Protein AF-A0AAD5H2F8-F1 (afdb_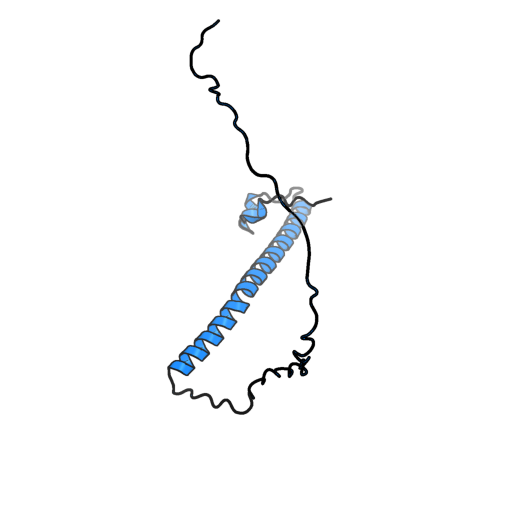monomer)

Sequence (140 aa):
MASAAACSTVAQQRLCASRQQQRGSRPAVAAPRRQQQQQARRGPAAPQAMEIVQLAALDIDWSDPDTQIGALGAVLGLGLGIGVPAFYASRDDRDEERLEELRALNRATKEETGEYMSPEEIAAIRPPRWTDRREFVDDD

Radius of gyration: 39.87 Å; Cα contacts (8 Å, |Δi|>4): 24; chains: 1; bounding box: 54×82×88 Å

Mean predicted aligned error: 20.13 Å

Foldseek 3Di:
DDDDDDDDDDDDDDDDDDDDDDDDDDDDDDDDDDDPDPDPPPDPPPPPPPPPPPPPDPPQDPVDPVSVVVVVCVCVCVCCVPVVVVVVVVVVVVVVVLVVVLVVVQVVCCVVVVDGDDPVRSCVSPPDDPVNPDDPPDPD

pLDDT: mean 70.85, std 19.6, range [34.69, 97.5]

Structure (mmCIF, N/CA/C/O backbone):
data_AF-A0AAD5H2F8-F1
#
_entry.id   AF-A0AAD5H2F8-F1
#
loop_
_atom_site.group_PDB
_atom_site.id
_atom_site.type_symbol
_atom_site.label_atom_id
_atom_site.label_alt_id
_atom_site.label_comp_id
_atom_site.label_asym_id
_atom_site.label_entity_id
_atom_site.label_seq_id
_atom_site.pdbx_PDB_ins_code
_atom_site.Cartn_x
_atom_site.Cartn_y
_atom_site.Cartn_z
_atom_site.occupancy
_atom_site.B_iso_or_equiv
_atom_site.auth_seq_id
_atom_site.auth_comp_id
_atom_site.auth_asym_id
_atom_site.auth_atom_id
_atom_site.pdbx_PDB_model_num
ATOM 1 N N . MET A 1 1 ? -13.488 57.146 29.868 1.00 36.62 1 MET A N 1
ATOM 2 C CA . MET A 1 1 ? -13.367 58.546 29.415 1.00 36.62 1 MET A CA 1
ATOM 3 C C . MET A 1 1 ? -12.039 58.700 28.688 1.00 36.62 1 MET A C 1
ATOM 5 O O . MET A 1 1 ? -11.031 58.325 29.258 1.00 36.62 1 MET A O 1
ATOM 9 N N . ALA A 1 2 ? -12.132 59.162 27.437 1.00 36.12 2 ALA A N 1
ATOM 10 C CA . ALA A 1 2 ? -11.185 59.864 26.559 1.00 36.12 2 ALA A CA 1
ATOM 11 C C . ALA A 1 2 ? -9.663 59.572 26.496 1.00 36.12 2 ALA A C 1
ATOM 13 O O . ALA A 1 2 ? -8.958 59.558 27.498 1.00 36.12 2 ALA A O 1
ATOM 14 N N . SER A 1 3 ? -9.216 59.649 25.229 1.00 38.19 3 SER A N 1
ATOM 15 C CA . SER A 1 3 ? -7.968 60.222 24.674 1.00 38.19 3 SER A CA 1
ATOM 16 C C . SER A 1 3 ? -6.845 59.223 24.347 1.00 38.19 3 SER A C 1
ATOM 18 O O . SER A 1 3 ? -6.338 58.597 25.264 1.00 38.19 3 SER A O 1
ATOM 20 N N . ALA A 1 4 ? -6.417 58.923 23.107 1.00 41.16 4 ALA A N 1
ATOM 21 C CA . ALA A 1 4 ? -6.319 59.566 21.772 1.00 41.16 4 ALA A CA 1
ATOM 22 C C . ALA A 1 4 ? -4.862 59.905 21.379 1.00 41.16 4 ALA A C 1
ATOM 24 O O . ALA A 1 4 ? -4.063 60.272 22.234 1.00 41.16 4 ALA A O 1
ATOM 25 N N . ALA A 1 5 ? -4.620 59.861 20.054 1.00 41.59 5 ALA A N 1
ATOM 26 C CA . ALA A 1 5 ? -3.428 60.232 19.263 1.00 41.59 5 ALA A CA 1
ATOM 27 C C . ALA A 1 5 ? -2.488 59.045 18.904 1.00 41.59 5 ALA A C 1
ATOM 29 O O . ALA A 1 5 ? -2.136 58.264 19.774 1.00 41.59 5 ALA A O 1
ATOM 30 N N . ALA A 1 6 ? -2.038 58.825 17.656 1.00 42.53 6 ALA A N 1
ATOM 31 C CA . ALA A 1 6 ? -1.985 59.703 16.481 1.00 42.53 6 ALA A CA 1
ATOM 32 C C . ALA A 1 6 ? -1.723 58.949 15.142 1.00 42.53 6 ALA A C 1
ATOM 34 O O . ALA A 1 6 ? -1.242 57.820 15.160 1.00 42.53 6 ALA A O 1
ATOM 35 N N . CYS A 1 7 ? -1.914 59.692 14.030 1.00 34.69 7 CYS A N 1
ATOM 36 C CA . CYS A 1 7 ? -1.243 59.619 12.706 1.00 34.69 7 CYS A CA 1
ATOM 37 C C . CYS A 1 7 ? -1.653 58.507 11.703 1.00 34.69 7 CYS A C 1
ATOM 39 O O . CYS A 1 7 ? -1.687 57.342 12.058 1.00 34.69 7 CYS A O 1
ATOM 41 N N . SER A 1 8 ? -1.921 58.738 10.405 1.00 45.22 8 SER A N 1
ATOM 42 C CA . SER A 1 8 ? -1.843 59.941 9.554 1.00 45.22 8 SER A CA 1
ATOM 43 C C . SER A 1 8 ? -2.725 59.829 8.291 1.00 45.22 8 SER A C 1
ATOM 45 O O . SER A 1 8 ? -2.875 58.769 7.692 1.00 45.22 8 SER A O 1
ATOM 47 N N . THR A 1 9 ? -3.256 60.986 7.898 1.00 45.72 9 THR A N 1
ATOM 48 C CA . THR A 1 9 ? -4.033 61.405 6.712 1.00 45.72 9 THR A CA 1
ATOM 49 C C . THR A 1 9 ? -3.203 61.474 5.413 1.00 45.72 9 THR A C 1
ATOM 51 O O . THR A 1 9 ? -2.044 61.865 5.456 1.00 45.72 9 THR A O 1
ATOM 54 N N . VAL A 1 10 ? -3.704 60.991 4.266 1.00 46.62 10 VAL A N 1
ATOM 55 C CA . VAL A 1 10 ? -4.368 61.720 3.146 1.00 46.62 10 VAL A CA 1
ATOM 56 C C . VAL A 1 10 ? -3.540 62.811 2.418 1.00 46.62 10 VAL A C 1
ATOM 58 O O . VAL A 1 10 ? -3.235 63.852 2.984 1.00 46.62 10 VAL A O 1
ATOM 61 N N . ALA A 1 11 ? -3.386 62.588 1.099 1.00 41.94 11 ALA A N 1
ATOM 62 C CA . ALA A 1 11 ? -3.298 63.530 -0.039 1.00 41.94 11 ALA A CA 1
ATOM 63 C C . ALA A 1 11 ? -2.040 64.383 -0.316 1.00 41.94 11 ALA A C 1
ATOM 65 O O . ALA A 1 11 ? -1.630 65.203 0.493 1.00 41.94 11 ALA A O 1
ATOM 66 N N . GLN A 1 12 ? -1.584 64.317 -1.579 1.00 45.50 12 GLN A N 1
ATOM 67 C CA . GLN A 1 12 ? -1.094 65.423 -2.437 1.00 45.50 12 GLN A CA 1
ATOM 68 C C . GLN A 1 12 ? -0.875 64.834 -3.859 1.00 45.50 12 GLN A C 1
ATOM 70 O O . GLN A 1 12 ? -0.121 63.881 -3.978 1.00 45.50 12 GLN A O 1
ATOM 75 N N . GLN A 1 13 ? -1.591 65.117 -4.960 1.00 46.81 13 GLN A N 1
ATOM 76 C CA . GLN A 1 13 ? -2.154 66.318 -5.607 1.00 46.81 13 GLN A CA 1
ATOM 77 C C . GLN A 1 13 ? -1.169 66.997 -6.599 1.00 46.81 13 GLN A C 1
ATOM 79 O O . GLN A 1 13 ? -0.059 67.340 -6.208 1.00 46.81 13 GLN A O 1
ATOM 84 N N . ARG A 1 14 ? -1.685 67.320 -7.812 1.00 42.34 14 ARG A N 1
ATOM 85 C CA . ARG A 1 14 ? -1.183 68.271 -8.854 1.00 42.34 14 ARG A CA 1
ATOM 86 C C . ARG A 1 14 ? -0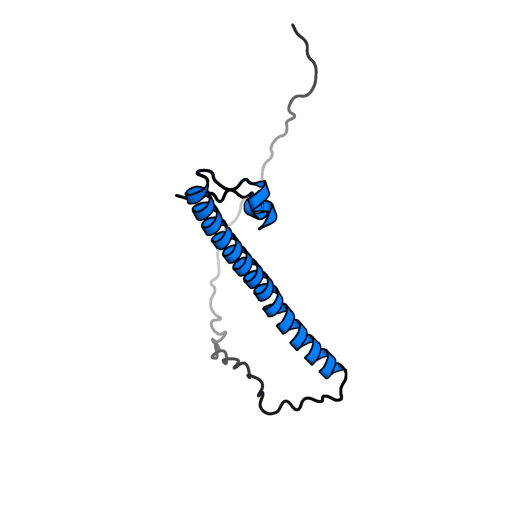.205 67.665 -9.901 1.00 42.34 14 ARG A C 1
ATOM 88 O O . ARG A 1 14 ? 0.575 66.806 -9.546 1.00 42.34 14 ARG A O 1
ATOM 95 N N . LEU A 1 15 ? -0.170 67.984 -11.207 1.00 48.16 15 LEU A N 1
ATOM 96 C CA . LEU A 1 15 ? -0.512 69.175 -12.002 1.00 48.16 15 LEU A CA 1
ATOM 97 C C . LEU A 1 15 ? -0.836 68.825 -13.486 1.00 48.16 15 LEU A C 1
ATOM 99 O O . LEU A 1 15 ? -0.167 68.007 -14.101 1.00 48.16 15 LEU A O 1
ATOM 103 N N . CYS A 1 16 ? -1.817 69.542 -14.045 1.00 39.44 16 CYS A N 1
ATOM 104 C CA . CYS A 1 16 ? -1.816 70.288 -15.320 1.00 39.44 16 CYS A CA 1
ATOM 105 C C . CYS A 1 16 ? -1.204 69.716 -16.629 1.00 39.44 16 CYS A C 1
ATOM 107 O O . CYS A 1 16 ? -0.000 69.727 -16.836 1.00 39.44 16 CYS A O 1
ATOM 109 N N . ALA A 1 17 ? -2.100 69.433 -17.586 1.00 40.59 17 ALA A N 1
ATOM 110 C CA . ALA A 1 17 ? -2.228 70.072 -18.910 1.00 40.59 17 ALA A CA 1
ATOM 111 C C . ALA A 1 17 ? -0.977 70.466 -19.735 1.00 40.59 17 ALA A C 1
ATOM 113 O O . ALA A 1 17 ? -0.277 71.415 -19.401 1.00 40.59 17 ALA A O 1
ATOM 114 N N . SER A 1 18 ? -0.854 69.904 -20.947 1.00 47.56 18 SER A N 1
ATOM 115 C CA . SER A 1 18 ? -0.789 70.630 -22.245 1.00 47.56 18 SER A CA 1
ATOM 116 C C . SER A 1 18 ? -0.459 69.642 -23.388 1.00 47.56 18 SER A C 1
ATOM 118 O O . SER A 1 18 ? 0.444 68.834 -23.259 1.00 47.56 18 SER A O 1
ATOM 120 N N . ARG A 1 19 ? -1.316 69.429 -24.398 1.00 46.50 19 ARG A N 1
ATOM 121 C CA . ARG A 1 19 ? -1.682 70.252 -25.576 1.00 46.50 19 ARG A CA 1
ATOM 122 C C . ARG A 1 19 ? -0.743 70.046 -26.780 1.00 46.50 19 ARG A C 1
ATOM 124 O O . ARG A 1 19 ? 0.406 70.443 -26.716 1.00 46.50 19 ARG A O 1
ATOM 131 N N . GLN A 1 20 ? -1.358 69.599 -27.889 1.00 46.53 20 GLN A N 1
ATOM 132 C CA . GLN A 1 20 ? -1.036 69.909 -29.301 1.00 46.53 20 GLN A CA 1
ATOM 133 C C . GLN A 1 20 ? 0.298 69.359 -29.837 1.00 46.53 20 GLN A C 1
ATOM 135 O O . GLN A 1 20 ? 1.349 69.620 -29.290 1.00 46.53 20 GLN A O 1
ATOM 140 N N . GLN A 1 21 ? 0.344 68.555 -30.904 1.00 47.16 21 GLN A N 1
ATOM 141 C CA . GLN A 1 21 ? 0.189 68.895 -32.337 1.00 47.16 21 GLN A CA 1
ATOM 142 C C . GLN A 1 21 ? 0.663 67.603 -33.069 1.00 47.16 21 GLN A C 1
ATOM 144 O O . GLN A 1 21 ? 1.621 67.004 -32.605 1.00 47.16 21 GLN A O 1
ATOM 149 N N . GLN A 1 22 ? 0.107 67.029 -34.142 1.00 48.69 22 GLN A N 1
ATOM 150 C CA . GLN A 1 22 ? -0.353 67.540 -35.440 1.00 48.69 22 GLN A CA 1
ATOM 151 C C . GLN A 1 22 ? -1.281 66.453 -36.048 1.00 48.69 22 GLN A C 1
ATOM 153 O O . GLN A 1 22 ? -0.957 65.272 -36.015 1.00 48.69 22 GLN A O 1
ATOM 158 N N . ARG A 1 23 ? -2.548 66.741 -36.373 1.00 40.41 23 ARG A N 1
ATOM 159 C CA . ARG A 1 23 ? -3.061 67.091 -37.719 1.00 40.41 23 ARG A CA 1
ATOM 160 C C . ARG A 1 23 ? -2.477 66.260 -38.871 1.00 40.41 23 ARG A C 1
ATOM 162 O O . ARG A 1 23 ? -1.307 66.384 -39.198 1.00 40.41 23 ARG A O 1
ATOM 169 N N . GLY A 1 24 ? -3.347 65.464 -39.493 1.00 47.88 24 GLY A N 1
ATOM 170 C CA . GLY A 1 24 ? -3.026 64.615 -40.634 1.00 47.88 24 GLY A CA 1
ATOM 171 C C . GLY A 1 24 ? -3.182 65.268 -42.006 1.00 47.88 24 GLY A C 1
ATOM 172 O O . GLY A 1 24 ? -3.623 66.409 -42.123 1.00 47.88 24 GLY A O 1
ATOM 173 N N . SER A 1 25 ? -2.887 64.451 -43.021 1.00 44.84 25 SER A N 1
ATOM 174 C CA . SER A 1 25 ? -3.136 64.683 -44.447 1.00 44.84 25 SER A CA 1
ATOM 175 C C . SER A 1 25 ? -3.388 63.324 -45.131 1.00 44.84 25 SER A C 1
ATOM 177 O O . SER A 1 25 ? -2.533 62.446 -45.096 1.00 44.84 25 SER A O 1
ATOM 179 N N . ARG A 1 26 ? -4.577 63.128 -45.718 1.00 47.38 26 ARG A N 1
ATOM 180 C CA . ARG A 1 26 ? -4.904 62.091 -46.740 1.00 47.38 26 ARG A CA 1
ATOM 181 C C . ARG A 1 26 ? -4.396 62.581 -48.131 1.00 47.38 26 ARG A C 1
ATOM 183 O O . ARG A 1 26 ? -4.088 63.772 -48.175 1.00 47.38 26 ARG A O 1
ATOM 190 N N . PRO A 1 27 ? -4.357 61.818 -49.265 1.00 52.94 27 PRO A N 1
ATOM 191 C CA . PRO A 1 27 ? -5.140 60.621 -49.634 1.00 52.94 27 PRO A CA 1
ATOM 192 C C . PRO A 1 27 ? -4.394 59.509 -50.446 1.00 52.94 27 PRO A C 1
ATOM 194 O O . PRO A 1 27 ? -3.180 59.509 -50.594 1.00 52.94 27 PRO A O 1
ATOM 197 N N . ALA A 1 28 ? -5.185 58.533 -50.914 1.00 53.44 28 ALA A N 1
ATOM 198 C CA . ALA A 1 28 ? -4.890 57.243 -51.555 1.00 53.44 28 ALA A CA 1
ATOM 199 C C . ALA A 1 28 ? -4.192 57.261 -52.931 1.00 53.44 28 ALA A C 1
ATOM 201 O O . ALA A 1 28 ? -4.486 58.166 -53.693 1.00 53.44 28 ALA A O 1
ATOM 202 N N . VAL A 1 29 ? -3.418 56.198 -53.248 1.00 51.16 29 VAL A N 1
ATOM 203 C CA . VAL A 1 29 ? -3.267 55.416 -54.521 1.00 51.16 29 VAL A CA 1
ATOM 204 C C . VAL A 1 29 ? -2.285 54.258 -54.177 1.00 51.16 29 VAL A C 1
ATOM 206 O O . VAL A 1 29 ? -1.200 54.535 -53.692 1.00 51.16 29 VAL A O 1
ATOM 209 N N . ALA A 1 30 ? -2.603 52.958 -54.192 1.00 51.72 30 ALA A N 1
ATOM 210 C CA . ALA A 1 30 ? -2.596 52.046 -55.342 1.00 51.72 30 ALA A CA 1
ATOM 211 C C . ALA A 1 30 ? -2.990 50.621 -54.872 1.00 51.72 30 ALA A C 1
ATOM 213 O O . ALA A 1 30 ? -2.712 50.227 -53.742 1.00 51.72 30 ALA A O 1
ATOM 214 N N . ALA A 1 31 ? -3.624 49.850 -55.752 1.00 57.34 31 ALA A N 1
ATOM 215 C CA . ALA A 1 31 ? -4.198 48.522 -55.521 1.00 57.34 31 ALA A CA 1
ATOM 216 C C . ALA A 1 31 ? -3.197 47.396 -55.155 1.00 57.34 31 ALA A C 1
ATOM 218 O O . ALA A 1 31 ? -2.074 47.401 -55.659 1.00 57.34 31 ALA A O 1
ATOM 219 N N . PRO A 1 32 ? -3.621 46.334 -54.433 1.00 50.59 32 PRO A N 1
ATOM 220 C CA . PRO A 1 32 ? -2.905 45.065 -54.419 1.00 50.59 32 PRO A CA 1
ATOM 221 C C . PRO A 1 32 ? -3.380 44.198 -55.595 1.00 50.59 32 PRO A C 1
ATOM 223 O O . PRO A 1 32 ? -4.511 43.709 -55.615 1.00 50.59 32 PRO A O 1
ATOM 226 N N . ARG A 1 33 ? -2.521 43.973 -56.595 1.00 52.19 33 ARG A N 1
ATOM 227 C CA . ARG A 1 33 ? -2.771 42.957 -57.627 1.00 52.19 33 ARG A CA 1
ATOM 228 C C . ARG A 1 33 ? -1.520 42.117 -57.863 1.00 52.19 33 ARG A C 1
ATOM 230 O O . ARG A 1 33 ? -0.493 42.640 -58.270 1.00 52.19 33 ARG A O 1
ATOM 237 N N . ARG A 1 34 ? -1.717 40.802 -57.707 1.00 51.25 34 ARG A N 1
ATOM 238 C CA . ARG A 1 34 ? -0.853 39.665 -58.078 1.00 51.25 34 ARG A CA 1
ATOM 239 C C . ARG A 1 34 ? 0.346 39.386 -57.169 1.00 51.25 34 ARG A C 1
ATOM 241 O O . ARG A 1 34 ? 1.432 39.891 -57.392 1.00 51.25 34 ARG A O 1
ATOM 248 N N . GLN A 1 35 ? 0.160 38.399 -56.294 1.00 52.47 35 GLN A N 1
ATOM 249 C CA . GLN A 1 35 ? 0.786 37.082 -56.481 1.00 52.47 35 GLN A CA 1
ATOM 250 C C . GLN A 1 35 ? -0.023 36.006 -55.730 1.00 52.47 35 GLN A C 1
ATOM 252 O O . GLN A 1 35 ? 0.360 35.473 -54.697 1.00 52.47 35 GLN A O 1
ATOM 257 N N . GLN A 1 36 ? -1.185 35.666 -56.299 1.00 56.59 36 GLN A N 1
ATOM 258 C CA . GLN A 1 36 ? -1.662 34.284 -56.269 1.00 56.59 36 GLN A CA 1
ATOM 259 C C . GLN A 1 36 ? -0.630 33.456 -57.039 1.00 56.59 36 GLN A C 1
ATOM 261 O O . GLN A 1 36 ? -0.611 33.541 -58.262 1.00 56.59 36 GLN A O 1
ATOM 266 N N . GLN A 1 37 ? 0.250 32.746 -56.330 1.00 59.62 37 GLN A N 1
ATOM 267 C CA . GLN A 1 37 ? 0.884 31.478 -56.734 1.00 59.62 37 GLN A CA 1
ATOM 268 C C . GLN A 1 37 ? 1.971 31.081 -55.715 1.00 59.62 37 GLN A C 1
ATOM 270 O O . GLN A 1 37 ? 3.132 30.893 -56.050 1.00 59.62 37 GLN A O 1
ATOM 275 N N . GLN A 1 38 ? 1.595 30.893 -54.450 1.00 56.06 38 GLN A N 1
ATOM 276 C CA . GLN A 1 38 ? 2.296 29.916 -53.613 1.00 56.06 38 GLN A CA 1
ATOM 277 C C . GLN A 1 38 ? 1.326 28.786 -53.329 1.00 56.06 38 GLN A C 1
ATOM 279 O O . GLN A 1 38 ? 0.568 28.746 -52.369 1.00 56.06 38 GLN A O 1
ATOM 284 N N . GLN A 1 39 ? 1.292 27.967 -54.373 1.00 56.06 39 GLN A N 1
ATOM 285 C CA . GLN A 1 39 ? 0.871 26.589 -54.457 1.00 56.06 39 GLN A CA 1
ATOM 286 C C . GLN A 1 39 ? 0.522 25.962 -53.110 1.00 56.06 39 GLN A C 1
ATOM 288 O O . GLN A 1 39 ? 1.374 25.641 -52.284 1.00 56.06 39 GLN A O 1
ATOM 293 N N . ALA A 1 40 ? -0.768 25.675 -52.989 1.00 51.91 40 ALA A N 1
ATOM 294 C CA . ALA A 1 40 ? -1.252 24.508 -52.292 1.00 51.91 40 ALA A CA 1
ATOM 295 C C . ALA A 1 40 ? -0.463 23.264 -52.752 1.00 51.91 40 ALA A C 1
ATOM 297 O O . ALA A 1 40 ? -0.797 22.617 -53.738 1.00 51.91 40 ALA A O 1
ATOM 298 N N . ARG A 1 41 ? 0.595 22.925 -52.017 1.00 54.75 41 ARG A N 1
ATOM 299 C CA . ARG A 1 41 ? 1.076 21.552 -51.859 1.00 54.75 41 ARG A CA 1
ATOM 300 C C . ARG A 1 41 ? 0.845 21.145 -50.408 1.00 54.75 41 ARG A C 1
ATOM 302 O O . ARG A 1 41 ? 1.769 20.826 -49.672 1.00 54.75 41 ARG A O 1
ATOM 309 N N . ARG A 1 42 ? -0.430 21.136 -50.001 1.00 51.56 42 ARG A N 1
ATOM 310 C CA . ARG A 1 42 ? -0.890 20.167 -49.001 1.00 51.56 42 ARG A CA 1
ATOM 311 C C . ARG A 1 42 ? -0.852 18.809 -49.698 1.00 51.56 42 ARG A C 1
ATOM 313 O O . ARG A 1 42 ? -1.840 18.373 -50.276 1.00 51.56 42 ARG A O 1
ATOM 320 N N . GLY A 1 43 ? 0.329 18.197 -49.722 1.00 53.72 43 GLY A N 1
ATOM 321 C CA . GLY A 1 43 ? 0.387 16.745 -49.813 1.00 53.72 43 GLY A CA 1
ATOM 322 C C . GLY A 1 43 ? -0.314 16.173 -48.577 1.00 53.72 43 GLY A C 1
ATOM 323 O O . GLY A 1 43 ? -0.322 16.843 -47.537 1.00 53.72 43 GLY A O 1
ATOM 324 N N . PRO A 1 44 ? -0.944 14.992 -48.662 1.00 54.09 44 PRO A N 1
ATOM 325 C CA . PRO A 1 44 ? -1.396 14.319 -47.457 1.00 54.09 44 PRO A CA 1
ATOM 326 C C . PRO A 1 44 ? -0.178 14.172 -46.544 1.00 54.09 44 PRO A C 1
ATOM 328 O O . PRO A 1 44 ? 0.861 13.670 -46.974 1.00 54.09 44 PRO A O 1
ATOM 331 N N . ALA A 1 45 ? -0.282 14.682 -45.314 1.00 60.91 45 ALA A N 1
ATOM 332 C CA . ALA A 1 45 ? 0.661 14.328 -44.270 1.00 60.91 45 ALA A CA 1
ATOM 333 C C . ALA A 1 45 ? 0.679 12.801 -44.240 1.00 60.91 45 ALA A C 1
ATOM 335 O O . ALA A 1 45 ? -0.360 12.182 -43.997 1.00 60.91 45 ALA A O 1
ATOM 336 N N . ALA A 1 46 ? 1.816 12.209 -44.608 1.00 59.88 46 ALA A N 1
ATOM 337 C CA . ALA A 1 46 ? 1.997 10.779 -44.486 1.00 59.88 46 ALA A CA 1
ATOM 338 C C . ALA A 1 46 ? 1.610 10.417 -43.047 1.00 59.88 46 ALA A C 1
ATOM 340 O O . ALA A 1 46 ? 2.080 11.100 -42.127 1.00 59.88 46 ALA A O 1
ATOM 341 N N . PRO A 1 47 ? 0.741 9.417 -42.821 1.00 58.09 47 PRO A N 1
ATOM 342 C CA . PRO A 1 47 ? 0.626 8.874 -41.487 1.00 58.09 47 PRO A CA 1
ATOM 343 C C . PRO A 1 47 ? 2.038 8.410 -41.145 1.00 58.09 47 PRO A C 1
ATOM 345 O O . PRO A 1 47 ? 2.573 7.517 -41.802 1.00 58.09 47 PRO A O 1
ATOM 348 N N . GLN A 1 48 ? 2.682 9.074 -40.184 1.00 59.69 48 GLN A N 1
ATOM 349 C CA . GLN A 1 48 ? 3.817 8.473 -39.512 1.00 59.69 48 GLN A CA 1
ATOM 350 C C . GLN A 1 48 ? 3.220 7.269 -38.799 1.00 59.69 48 GLN A C 1
ATOM 352 O O . GLN A 1 48 ? 2.687 7.374 -37.697 1.00 59.69 48 GLN A O 1
ATOM 357 N N . ALA A 1 49 ? 3.183 6.148 -39.516 1.00 54.66 49 ALA A N 1
ATOM 358 C CA . ALA A 1 49 ? 3.053 4.850 -38.916 1.00 54.66 49 ALA A CA 1
ATOM 359 C C . ALA A 1 49 ? 4.184 4.816 -37.898 1.00 54.66 49 ALA A C 1
ATOM 361 O O . ALA A 1 49 ? 5.355 4.803 -38.274 1.00 54.66 49 ALA A O 1
ATOM 362 N N . MET A 1 50 ? 3.832 4.935 -36.618 1.00 55.56 50 MET A N 1
ATOM 363 C CA . MET A 1 50 ? 4.743 4.533 -35.569 1.00 55.56 50 MET A CA 1
ATOM 364 C C . MET A 1 50 ? 5.089 3.092 -35.910 1.00 55.56 50 MET A C 1
ATOM 366 O O . MET A 1 50 ? 4.224 2.218 -35.832 1.00 55.56 50 MET A O 1
ATOM 370 N N . GLU A 1 51 ? 6.308 2.872 -36.396 1.00 53.69 51 GLU A N 1
ATOM 371 C CA . GLU A 1 51 ? 6.873 1.540 -36.454 1.00 53.69 51 GLU A CA 1
ATOM 372 C C . GLU A 1 51 ? 6.827 1.033 -35.022 1.00 53.69 51 GLU A C 1
ATOM 374 O O . GLU A 1 51 ? 7.596 1.451 -34.157 1.00 53.69 51 GLU A O 1
ATOM 379 N N . ILE A 1 52 ? 5.851 0.171 -34.756 1.00 59.91 52 ILE A N 1
ATOM 380 C CA . ILE A 1 52 ? 5.892 -0.716 -33.613 1.00 59.91 52 ILE A CA 1
ATOM 381 C C . ILE A 1 52 ? 7.099 -1.596 -33.911 1.00 59.91 52 ILE A C 1
ATOM 383 O O . ILE A 1 52 ? 7.010 -2.538 -34.700 1.00 59.91 52 ILE A O 1
ATOM 387 N N . VAL A 1 53 ? 8.251 -1.171 -33.385 1.00 59.59 53 VAL A N 1
ATOM 388 C CA . VAL A 1 53 ? 9.538 -1.847 -33.506 1.00 59.59 53 VAL A CA 1
ATOM 389 C C . VAL A 1 53 ? 9.283 -3.322 -33.255 1.00 59.59 53 VAL A C 1
ATOM 391 O O . VAL A 1 53 ? 8.733 -3.703 -32.2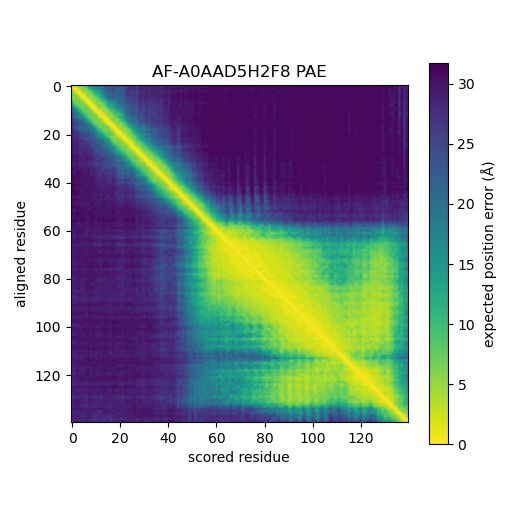24 1.00 59.59 53 VAL A O 1
ATOM 394 N N . GLN A 1 54 ? 9.588 -4.128 -34.265 1.00 55.50 54 GLN A N 1
ATOM 395 C CA . GLN A 1 54 ? 9.316 -5.553 -34.293 1.00 55.50 54 GLN A CA 1
ATOM 396 C C . GLN A 1 54 ? 9.934 -6.211 -33.050 1.00 55.50 54 GLN A C 1
ATOM 398 O O . GLN A 1 54 ? 11.142 -6.413 -32.985 1.00 55.50 54 GLN A O 1
ATOM 403 N N . LEU A 1 55 ? 9.098 -6.593 -32.077 1.00 56.72 55 LEU A N 1
ATOM 404 C CA . LEU A 1 55 ? 9.504 -7.368 -30.894 1.00 56.72 55 LEU A CA 1
ATOM 405 C C . LEU A 1 55 ? 10.033 -8.776 -31.250 1.00 56.72 55 LEU A C 1
ATOM 407 O O . LEU A 1 55 ? 10.450 -9.521 -30.371 1.00 56.72 55 LEU A O 1
ATOM 411 N N . ALA A 1 56 ? 9.995 -9.164 -32.527 1.00 57.00 56 ALA A N 1
ATOM 412 C CA . ALA A 1 56 ? 10.269 -10.520 -32.987 1.00 57.00 56 ALA A CA 1
ATOM 413 C C . ALA A 1 56 ? 11.764 -10.896 -33.030 1.00 57.00 56 ALA A C 1
ATOM 415 O O . ALA A 1 56 ? 12.070 -12.060 -33.268 1.00 57.00 56 ALA A O 1
ATOM 416 N N . ALA A 1 57 ? 12.688 -9.955 -32.805 1.00 58.94 57 ALA A N 1
ATOM 417 C CA . ALA A 1 57 ? 14.129 -10.225 -32.859 1.00 58.94 57 ALA A CA 1
ATOM 418 C C . ALA A 1 57 ? 14.943 -9.451 -31.805 1.00 58.94 57 ALA A C 1
ATOM 420 O O . ALA A 1 57 ? 16.075 -9.050 -32.071 1.00 58.94 57 ALA A O 1
ATOM 421 N N . LEU A 1 58 ? 14.376 -9.209 -30.617 1.00 66.69 58 LEU A N 1
ATOM 422 C CA . LEU A 1 58 ? 15.155 -8.668 -29.501 1.00 66.69 58 LEU A CA 1
ATOM 423 C C . LEU A 1 58 ? 15.996 -9.803 -28.891 1.00 66.69 58 LEU A C 1
ATOM 425 O O . LEU A 1 58 ? 15.527 -10.532 -28.019 1.00 66.69 58 LEU A O 1
ATOM 429 N N . ASP A 1 59 ? 17.214 -9.988 -29.395 1.00 79.38 59 ASP A N 1
ATOM 430 C CA . ASP A 1 59 ? 18.207 -10.846 -28.748 1.00 79.38 59 ASP A CA 1
ATOM 431 C C . ASP A 1 59 ? 18.802 -10.064 -27.569 1.00 79.38 59 ASP A C 1
ATOM 433 O O . ASP A 1 59 ? 19.503 -9.068 -27.759 1.00 79.38 59 ASP A O 1
ATOM 437 N N . ILE A 1 60 ? 18.405 -10.428 -26.348 1.00 80.38 60 ILE A N 1
ATOM 438 C CA . ILE A 1 60 ? 18.818 -9.729 -25.127 1.00 80.38 60 ILE A CA 1
ATOM 439 C C . ILE A 1 60 ? 20.117 -10.361 -24.635 1.00 80.38 60 ILE A C 1
ATOM 441 O O . ILE A 1 60 ? 20.125 -11.513 -24.197 1.00 80.38 60 ILE A O 1
ATOM 445 N N . ASP A 1 61 ? 21.201 -9.588 -24.662 1.00 85.56 61 ASP A N 1
ATOM 446 C CA . ASP A 1 61 ? 22.479 -10.005 -24.094 1.00 85.56 61 ASP A CA 1
ATOM 447 C C . ASP A 1 61 ? 22.446 -9.910 -22.563 1.00 85.56 61 ASP A C 1
ATOM 449 O O . ASP A 1 61 ? 22.638 -8.854 -21.965 1.00 85.56 61 ASP A O 1
ATOM 453 N N . TRP A 1 62 ? 22.213 -11.045 -21.908 1.00 89.56 62 TRP A N 1
ATOM 454 C CA . TRP A 1 62 ? 22.203 -11.137 -20.448 1.00 89.56 62 TRP A CA 1
ATOM 455 C C . TRP A 1 62 ? 23.597 -11.136 -19.819 1.00 89.56 62 TRP A C 1
ATOM 457 O O . TRP A 1 62 ? 23.690 -11.164 -18.594 1.00 89.56 62 TRP A O 1
ATOM 467 N N . SER A 1 63 ? 24.678 -11.136 -20.601 1.00 88.75 63 SER A N 1
ATOM 468 C CA . SER A 1 63 ? 26.042 -11.025 -20.071 1.00 88.75 63 SER A CA 1
ATOM 469 C C . SER A 1 63 ? 26.475 -9.573 -19.852 1.00 88.75 63 SER A C 1
ATOM 471 O O . SER A 1 63 ? 27.363 -9.320 -19.035 1.00 88.75 63 SER A O 1
ATOM 473 N N . ASP A 1 64 ? 25.805 -8.630 -20.518 1.00 91.25 64 ASP A N 1
ATOM 474 C CA . ASP A 1 64 ? 26.032 -7.202 -20.361 1.00 91.25 64 ASP A CA 1
ATOM 475 C C . ASP A 1 64 ? 25.449 -6.689 -19.024 1.00 91.25 64 ASP A C 1
ATOM 477 O O . ASP A 1 64 ? 24.241 -6.822 -18.775 1.00 91.25 64 ASP A O 1
ATOM 481 N N . PRO A 1 65 ? 26.276 -6.098 -18.138 1.00 93.31 65 PRO A N 1
ATOM 482 C CA . PRO A 1 65 ? 25.802 -5.556 -16.869 1.00 93.31 65 PRO A CA 1
ATOM 483 C C . PRO A 1 65 ? 24.757 -4.449 -17.047 1.00 93.31 65 PRO A C 1
ATOM 485 O O . PRO A 1 65 ? 23.837 -4.360 -16.231 1.00 93.31 65 PRO A O 1
ATOM 488 N N . ASP A 1 66 ? 24.842 -3.639 -18.105 1.00 92.00 66 ASP A N 1
ATOM 489 C CA . ASP A 1 66 ? 23.904 -2.532 -18.316 1.00 92.00 66 ASP A CA 1
ATOM 490 C C . ASP A 1 66 ? 22.502 -3.056 -18.662 1.00 92.00 66 ASP A C 1
ATOM 492 O O . ASP A 1 66 ? 21.498 -2.584 -18.117 1.00 92.00 66 ASP A O 1
ATOM 496 N N . THR A 1 67 ? 22.428 -4.108 -19.481 1.00 92.19 67 THR A N 1
ATOM 497 C CA . THR A 1 67 ? 21.183 -4.822 -19.796 1.00 92.19 67 THR A CA 1
ATOM 498 C C . THR A 1 67 ? 20.542 -5.445 -18.552 1.00 92.19 67 THR A C 1
ATOM 500 O O . THR A 1 67 ? 19.329 -5.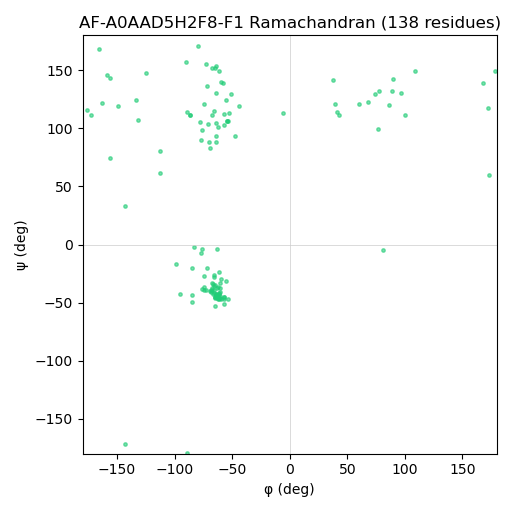321 -18.349 1.00 92.19 67 THR A O 1
ATOM 503 N N . GLN A 1 68 ? 21.334 -6.051 -17.661 1.00 93.88 68 GLN A N 1
ATOM 504 C CA . GLN A 1 68 ? 20.822 -6.588 -16.394 1.00 93.88 68 GLN A CA 1
ATOM 505 C C . GLN A 1 68 ? 20.278 -5.488 -15.476 1.00 93.88 68 GLN A C 1
ATOM 507 O O . GLN A 1 68 ? 19.209 -5.651 -14.885 1.00 93.88 68 GLN A O 1
ATOM 512 N N . ILE A 1 69 ? 20.985 -4.359 -15.368 1.00 95.31 69 ILE A N 1
ATOM 513 C CA . ILE A 1 69 ? 20.547 -3.210 -14.565 1.00 95.31 69 ILE A CA 1
ATOM 514 C C . ILE A 1 69 ? 19.243 -2.640 -15.130 1.00 95.31 69 ILE A C 1
ATOM 516 O O . ILE A 1 69 ? 18.313 -2.365 -14.368 1.00 95.31 69 ILE A O 1
ATOM 520 N N . GLY A 1 70 ? 19.139 -2.512 -16.454 1.00 95.38 70 GLY A N 1
ATOM 521 C CA . GLY A 1 70 ? 17.923 -2.061 -17.129 1.00 95.38 70 GLY A CA 1
ATOM 522 C C . GLY A 1 70 ? 16.739 -2.996 -16.882 1.00 95.38 70 GLY A C 1
ATOM 523 O O . GLY A 1 70 ? 15.658 -2.542 -16.500 1.00 95.38 70 GLY A O 1
ATOM 524 N N . ALA A 1 71 ? 16.948 -4.307 -17.022 1.00 94.69 71 ALA A N 1
ATOM 525 C CA . ALA A 1 71 ? 15.923 -5.311 -16.756 1.00 94.69 71 ALA A CA 1
ATOM 526 C C . ALA A 1 71 ? 15.480 -5.306 -15.283 1.00 94.69 71 ALA A C 1
ATOM 528 O O . ALA A 1 71 ? 14.281 -5.305 -14.996 1.00 94.69 71 ALA A O 1
ATOM 529 N N . LEU A 1 72 ? 16.427 -5.232 -14.343 1.00 95.94 72 LEU A N 1
ATOM 530 C CA . LEU A 1 72 ? 16.131 -5.140 -12.914 1.00 95.94 72 LEU A CA 1
ATOM 531 C C . LEU A 1 72 ? 15.349 -3.863 -12.590 1.00 95.94 72 LEU A C 1
ATOM 533 O O . LEU A 1 72 ? 14.365 -3.916 -11.854 1.00 95.94 72 LEU A O 1
ATOM 537 N N . GLY A 1 73 ? 15.752 -2.731 -13.167 1.00 97.50 73 GLY A N 1
ATOM 538 C CA . GLY A 1 73 ? 15.054 -1.458 -13.026 1.00 97.50 73 GLY A CA 1
ATOM 539 C C . GLY A 1 73 ? 13.623 -1.520 -13.557 1.00 97.50 73 GLY A C 1
ATOM 540 O O . GLY A 1 73 ? 12.711 -1.025 -12.899 1.00 97.50 73 GLY A O 1
ATOM 541 N N . ALA A 1 74 ? 13.399 -2.182 -14.695 1.00 96.88 74 ALA A N 1
ATOM 542 C CA . ALA A 1 74 ? 12.065 -2.372 -15.258 1.00 96.88 74 ALA A CA 1
ATOM 543 C C . ALA A 1 74 ? 11.178 -3.244 -14.356 1.00 96.88 74 ALA A C 1
ATOM 545 O O . ALA A 1 74 ? 10.043 -2.870 -14.058 1.00 96.88 74 ALA A O 1
ATOM 546 N N . VAL A 1 75 ? 11.703 -4.372 -13.866 1.00 96.94 75 VAL A N 1
ATOM 547 C CA . VAL A 1 75 ? 10.975 -5.260 -12.945 1.00 96.94 75 VAL A CA 1
ATOM 548 C C . VAL A 1 75 ? 10.664 -4.546 -11.632 1.00 96.94 75 VAL A C 1
ATOM 550 O O . VAL A 1 75 ? 9.529 -4.601 -11.162 1.00 96.94 75 VAL A O 1
ATOM 553 N N . LEU A 1 76 ? 11.635 -3.833 -11.057 1.00 97.44 76 LEU A N 1
ATOM 554 C CA . LEU A 1 76 ? 11.440 -3.069 -9.827 1.00 97.44 76 LEU A CA 1
ATOM 555 C C . LEU A 1 76 ? 10.435 -1.931 -10.030 1.00 97.44 76 LEU A C 1
ATOM 557 O O . LEU A 1 76 ? 9.561 -1.728 -9.190 1.00 97.44 76 LEU A O 1
ATOM 561 N N . GLY A 1 77 ? 10.530 -1.213 -11.149 1.00 97.19 77 GLY A N 1
ATOM 562 C CA . GLY A 1 77 ? 9.622 -0.127 -11.501 1.00 97.19 77 GLY A CA 1
ATOM 563 C C . GLY A 1 77 ? 8.180 -0.605 -11.637 1.00 97.19 77 GLY A C 1
ATOM 564 O O . GLY A 1 77 ? 7.283 -0.007 -11.048 1.00 97.19 77 GLY A O 1
ATOM 565 N N . LEU A 1 78 ? 7.950 -1.718 -12.339 1.00 97.06 78 LEU A N 1
ATOM 566 C CA . LEU A 1 78 ? 6.622 -2.331 -12.449 1.00 97.06 78 LEU A CA 1
ATOM 567 C C . LEU A 1 78 ? 6.137 -2.882 -11.103 1.00 97.06 78 LEU A C 1
ATOM 569 O O . LEU A 1 78 ? 4.986 -2.662 -10.723 1.00 97.06 78 LEU A O 1
ATOM 573 N N . GLY A 1 79 ? 7.022 -3.547 -10.360 1.00 97.44 79 GLY A N 1
ATOM 574 C CA . GLY A 1 79 ? 6.726 -4.106 -9.046 1.00 97.44 79 GLY A CA 1
ATOM 575 C C . GLY A 1 79 ? 6.296 -3.040 -8.042 1.00 97.44 79 GLY A C 1
ATOM 576 O O . GLY A 1 79 ? 5.278 -3.205 -7.382 1.00 97.44 79 GLY A O 1
ATOM 577 N N . LEU A 1 80 ? 7.011 -1.917 -7.959 1.00 97.25 80 LEU A N 1
ATOM 578 C CA . LEU A 1 80 ? 6.639 -0.802 -7.086 1.00 97.25 80 LEU A CA 1
ATOM 579 C C . LEU A 1 80 ? 5.446 -0.013 -7.636 1.00 97.25 80 LEU A C 1
ATOM 581 O O . LEU A 1 80 ? 4.568 0.370 -6.866 1.00 97.25 80 LEU A O 1
ATOM 585 N N . GLY A 1 81 ? 5.383 0.196 -8.953 1.00 95.69 81 GLY A N 1
ATOM 586 C CA . GLY A 1 81 ? 4.316 0.954 -9.606 1.00 95.69 81 GLY A CA 1
ATOM 587 C C . GLY A 1 81 ? 2.933 0.325 -9.438 1.00 95.69 81 GLY A C 1
ATOM 588 O O . GLY A 1 81 ? 1.961 1.049 -9.245 1.00 95.69 81 GLY A O 1
ATOM 589 N N . ILE A 1 82 ? 2.843 -1.008 -9.458 1.00 95.50 82 ILE A N 1
ATOM 590 C CA . ILE A 1 82 ? 1.587 -1.744 -9.233 1.00 95.50 82 ILE A CA 1
ATOM 591 C C . ILE A 1 82 ? 1.458 -2.172 -7.768 1.00 95.50 82 ILE A C 1
ATOM 593 O O . ILE A 1 82 ? 0.387 -2.061 -7.170 1.00 95.50 82 ILE A O 1
ATOM 597 N N . GLY A 1 83 ? 2.550 -2.652 -7.176 1.00 94.50 83 GLY A N 1
ATOM 598 C CA . GLY A 1 83 ? 2.544 -3.247 -5.845 1.00 94.50 83 GLY A CA 1
ATOM 599 C C . GLY A 1 83 ? 2.253 -2.247 -4.736 1.00 94.50 83 GLY A C 1
ATOM 600 O O . GLY A 1 83 ? 1.526 -2.591 -3.809 1.00 94.50 83 GLY A O 1
ATOM 601 N N . VAL A 1 84 ? 2.753 -1.007 -4.823 1.00 95.50 84 VAL A N 1
ATOM 602 C CA . VAL A 1 84 ? 2.477 0.003 -3.788 1.00 95.50 84 VAL A CA 1
ATOM 603 C C . VAL A 1 84 ? 0.983 0.361 -3.747 1.00 95.50 84 VAL A C 1
ATOM 605 O O . VAL A 1 84 ? 0.398 0.225 -2.671 1.00 95.50 84 VAL A O 1
ATOM 608 N N . PRO A 1 85 ? 0.315 0.740 -4.857 1.00 94.44 85 PRO A N 1
ATOM 609 C CA . PRO A 1 85 ? -1.132 0.964 -4.846 1.00 94.44 85 PRO A CA 1
ATO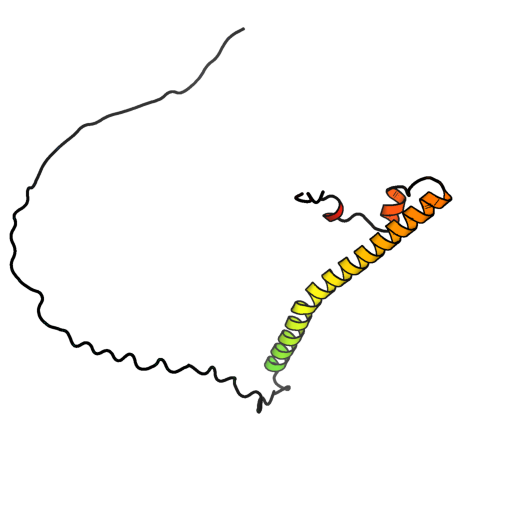M 610 C C . PRO A 1 85 ? -1.938 -0.256 -4.383 1.00 94.44 85 PRO A C 1
ATOM 612 O O . PRO A 1 85 ? -2.822 -0.115 -3.540 1.00 94.44 85 PRO A O 1
ATOM 615 N N . ALA A 1 86 ? -1.607 -1.455 -4.876 1.00 93.81 86 ALA A N 1
ATOM 616 C CA . ALA A 1 86 ? -2.306 -2.684 -4.498 1.00 93.81 86 ALA A CA 1
ATOM 617 C C . ALA A 1 86 ? -2.161 -3.004 -3.001 1.00 93.81 86 ALA A C 1
ATOM 619 O O . ALA A 1 86 ? -3.118 -3.435 -2.360 1.00 93.81 86 ALA A O 1
ATOM 620 N N . PHE A 1 87 ? -0.986 -2.749 -2.418 1.00 94.88 87 PHE A N 1
ATOM 621 C CA . PHE A 1 87 ? -0.755 -2.921 -0.988 1.00 94.88 87 PHE A CA 1
ATOM 622 C C . PHE A 1 87 ? -1.655 -2.006 -0.152 1.00 94.88 87 PHE A C 1
ATOM 624 O O . PHE A 1 87 ? -2.277 -2.474 0.801 1.00 94.88 87 PHE A O 1
ATOM 631 N N . TYR A 1 88 ? -1.763 -0.724 -0.514 1.00 90.81 88 TYR A N 1
ATOM 632 C CA . TYR A 1 88 ? -2.638 0.206 0.202 1.00 90.81 88 TYR A CA 1
ATOM 633 C C . TYR A 1 88 ? -4.115 -0.164 0.061 1.00 90.81 88 TYR A C 1
ATOM 635 O O . TYR A 1 88 ? -4.805 -0.179 1.076 1.00 90.81 88 TYR A O 1
ATOM 643 N N . ALA A 1 89 ? -4.563 -0.555 -1.137 1.00 91.75 89 ALA A N 1
ATOM 644 C CA . ALA A 1 89 ? -5.924 -1.053 -1.346 1.00 91.75 89 ALA A CA 1
ATOM 645 C C . ALA A 1 89 ? -6.223 -2.262 -0.443 1.00 91.75 89 ALA A C 1
ATOM 647 O O . ALA A 1 89 ? -7.137 -2.213 0.370 1.00 91.75 89 ALA A O 1
ATOM 648 N N . SER A 1 90 ? -5.352 -3.278 -0.455 1.00 91.62 90 SER A N 1
ATOM 649 C CA . SER A 1 90 ? -5.530 -4.472 0.384 1.00 91.62 90 SER A CA 1
ATOM 650 C C . SER A 1 90 ? -5.561 -4.165 1.884 1.00 91.62 90 SER A C 1
ATOM 652 O O . SER A 1 90 ? -6.171 -4.887 2.669 1.00 91.62 90 SER A O 1
ATOM 654 N N . ARG A 1 91 ? -4.869 -3.106 2.318 1.00 90.38 91 ARG A N 1
ATOM 655 C CA . ARG A 1 91 ? -4.845 -2.708 3.723 1.00 90.38 91 ARG A CA 1
ATOM 656 C C . ARG A 1 91 ? -6.158 -2.050 4.132 1.00 90.38 91 ARG A C 1
ATOM 658 O O . ARG A 1 91 ? -6.573 -2.246 5.270 1.00 90.38 91 ARG A O 1
ATOM 665 N N . ASP A 1 92 ? -6.761 -1.281 3.236 1.00 88.69 92 ASP A N 1
ATOM 666 C CA . ASP A 1 92 ? -8.060 -0.662 3.470 1.00 88.69 92 ASP A CA 1
ATOM 667 C C . ASP A 1 92 ? -9.186 -1.705 3.406 1.00 88.69 92 ASP A C 1
ATOM 669 O O . ASP A 1 92 ? -10.009 -1.709 4.314 1.00 88.69 92 ASP A O 1
ATOM 673 N N . ASP A 1 93 ? -9.135 -2.681 2.491 1.00 89.81 93 ASP A N 1
ATOM 674 C CA . ASP A 1 93 ? -10.090 -3.806 2.460 1.00 89.81 93 ASP A CA 1
ATOM 675 C C . ASP A 1 93 ? -10.095 -4.574 3.795 1.00 89.81 93 ASP A C 1
ATOM 677 O O . ASP A 1 93 ? -11.130 -4.802 4.416 1.00 89.81 93 ASP A O 1
ATOM 681 N N . ARG A 1 94 ? -8.906 -4.903 4.318 1.00 88.19 94 ARG A N 1
ATOM 682 C CA . ARG A 1 94 ? -8.772 -5.569 5.627 1.00 88.19 94 ARG A CA 1
ATOM 683 C C . ARG A 1 94 ? -9.216 -4.706 6.803 1.00 88.19 94 ARG A C 1
ATOM 685 O O . ARG A 1 94 ? -9.505 -5.227 7.880 1.00 88.19 94 ARG A O 1
ATOM 692 N N . ASP A 1 95 ? -9.156 -3.390 6.650 1.00 87.69 95 ASP A N 1
ATOM 693 C CA . ASP A 1 95 ? -9.619 -2.450 7.665 1.00 87.69 95 ASP A CA 1
ATOM 694 C C . ASP A 1 95 ? -11.149 -2.372 7.661 1.00 87.69 95 ASP A C 1
ATOM 696 O O . ASP A 1 95 ? -11.762 -2.341 8.728 1.00 87.69 95 ASP A O 1
ATOM 700 N N . GLU A 1 96 ? -11.758 -2.416 6.476 1.00 86.75 96 GLU A N 1
ATOM 701 C CA . GLU A 1 96 ? -13.202 -2.517 6.291 1.00 86.75 96 GLU A CA 1
ATOM 702 C C . GLU A 1 96 ? -13.749 -3.831 6.860 1.00 86.75 96 GLU A C 1
ATOM 704 O O . GLU A 1 96 ? -14.671 -3.788 7.672 1.00 86.75 96 GLU A O 1
ATOM 709 N N . GLU A 1 97 ? -13.108 -4.969 6.575 1.00 88.62 97 GLU A N 1
ATOM 710 C CA . GLU A 1 97 ? -13.456 -6.269 7.174 1.00 88.62 97 GLU A CA 1
ATOM 711 C C . GLU A 1 97 ? -13.471 -6.199 8.712 1.00 88.62 97 GLU A C 1
ATOM 713 O O . GLU A 1 97 ? -14.437 -6.601 9.361 1.00 88.62 97 GLU A O 1
ATOM 718 N N . ARG A 1 98 ? -12.438 -5.602 9.324 1.00 86.44 98 ARG A N 1
ATOM 719 C CA . ARG A 1 98 ? -12.378 -5.427 10.787 1.00 86.44 98 ARG A CA 1
ATOM 720 C C . ARG A 1 98 ? -13.464 -4.500 11.318 1.00 86.44 98 ARG A C 1
ATOM 722 O O . ARG A 1 98 ? -13.946 -4.699 12.431 1.00 86.44 98 ARG A O 1
ATOM 729 N N . LEU A 1 99 ? -13.832 -3.466 10.565 1.00 85.69 99 LEU A N 1
ATOM 730 C CA . LEU A 1 99 ? -14.935 -2.579 10.929 1.00 85.69 99 LEU A CA 1
ATOM 731 C C . LEU A 1 99 ? -16.278 -3.305 10.862 1.00 85.69 99 LEU A C 1
ATOM 733 O O . LEU A 1 99 ? -17.129 -3.095 11.726 1.00 85.69 99 LEU A O 1
ATOM 737 N N . GLU A 1 100 ? -16.480 -4.161 9.868 1.00 85.56 100 GLU A N 1
ATOM 738 C CA . GLU A 1 100 ? -17.674 -4.994 9.766 1.00 85.56 100 GLU A CA 1
ATOM 739 C C . GLU A 1 100 ? -17.767 -6.001 10.912 1.00 85.56 100 GLU A C 1
ATOM 741 O O . GLU A 1 100 ? -18.818 -6.088 11.555 1.00 85.56 100 GLU A O 1
ATOM 746 N N . GLU A 1 101 ? -16.663 -6.679 11.232 1.00 85.44 101 GLU A N 1
ATOM 747 C CA . GLU A 1 101 ? -16.549 -7.559 12.398 1.00 85.44 101 GLU A CA 1
ATOM 748 C C . GLU A 1 101 ? -16.864 -6.806 13.693 1.00 85.44 101 GLU A C 1
ATOM 750 O O . GLU A 1 101 ? -17.663 -7.272 14.504 1.00 85.44 101 GLU A O 1
ATOM 755 N N . LEU A 1 102 ? -16.315 -5.600 13.865 1.00 86.12 102 LEU A N 1
ATOM 756 C CA . LEU A 1 102 ? -16.588 -4.747 15.020 1.00 86.12 102 LEU A CA 1
ATOM 757 C C . LEU A 1 102 ? -18.057 -4.353 15.127 1.00 86.12 102 LEU A C 1
ATOM 759 O O . LEU A 1 102 ? -18.627 -4.385 16.216 1.00 86.12 102 LEU A O 1
ATOM 763 N N . ARG A 1 103 ? -18.699 -3.995 14.012 1.00 84.81 103 ARG A N 1
ATOM 764 C CA . ARG A 1 103 ? -20.134 -3.679 13.998 1.00 84.81 103 ARG A CA 1
ATOM 765 C C . ARG A 1 103 ? -20.970 -4.911 14.330 1.00 84.81 103 ARG A C 1
ATOM 767 O O . ARG A 1 103 ? -21.970 -4.782 15.031 1.00 84.81 103 ARG A O 1
ATOM 774 N N . ALA A 1 104 ? -20.590 -6.086 13.832 1.00 88.19 104 ALA A N 1
ATOM 775 C CA . ALA A 1 104 ? -21.267 -7.338 14.145 1.00 88.19 104 ALA A CA 1
ATOM 776 C C . ALA A 1 104 ? -21.120 -7.700 15.627 1.00 88.19 104 ALA A C 1
ATOM 778 O O . ALA A 1 104 ? -22.122 -7.999 16.276 1.00 88.19 104 ALA A O 1
ATOM 779 N N . LEU A 1 105 ? -19.908 -7.582 16.172 1.00 85.00 105 LEU A N 1
ATOM 780 C CA . LEU A 1 105 ? -19.627 -7.825 17.580 1.00 85.00 105 LEU A CA 1
ATOM 781 C C . LEU A 1 105 ? -20.384 -6.844 18.473 1.00 85.00 105 LEU A C 1
ATOM 783 O O . LEU A 1 105 ? -21.034 -7.267 19.414 1.00 85.00 105 LEU A O 1
ATOM 787 N N . ASN A 1 106 ? -20.397 -5.555 18.135 1.00 83.94 106 ASN A N 1
ATOM 788 C CA . ASN A 1 106 ? -21.093 -4.547 18.929 1.00 83.94 106 ASN A CA 1
ATOM 789 C C . ASN A 1 106 ? -22.620 -4.761 18.924 1.00 83.94 106 ASN A C 1
ATOM 791 O O . ASN A 1 106 ? -23.276 -4.593 19.950 1.00 83.94 106 ASN A O 1
ATOM 795 N N . ARG A 1 107 ? -23.198 -5.214 17.797 1.00 85.25 107 ARG A N 1
ATOM 796 C CA . ARG A 1 107 ? -24.603 -5.661 17.760 1.00 85.25 107 ARG A CA 1
ATOM 797 C C . ARG A 1 107 ? -24.838 -6.863 18.678 1.00 85.25 107 ARG A C 1
ATOM 799 O O . ARG A 1 107 ? -25.775 -6.818 19.466 1.00 85.25 107 ARG A O 1
ATOM 806 N N . ALA A 1 108 ? -23.979 -7.881 18.617 1.00 85.25 108 ALA A N 1
ATOM 807 C CA . ALA A 1 108 ? -24.091 -9.071 19.461 1.00 85.25 108 ALA A CA 1
ATOM 808 C C . ALA A 1 108 ? -23.930 -8.743 20.957 1.00 85.25 108 ALA A C 1
ATOM 810 O O . ALA A 1 108 ? -24.739 -9.170 21.774 1.00 85.25 108 ALA A O 1
ATOM 811 N N . THR A 1 109 ? -22.945 -7.918 21.319 1.00 82.44 109 THR A N 1
ATOM 812 C CA . THR A 1 109 ? -22.742 -7.450 22.695 1.00 82.44 109 THR A CA 1
ATOM 813 C C . THR A 1 109 ? -23.958 -6.683 23.189 1.00 82.44 109 THR A C 1
ATOM 815 O O . THR A 1 109 ? -24.445 -6.970 24.273 1.00 82.44 109 THR A O 1
ATOM 818 N N . LYS A 1 110 ? -24.524 -5.782 22.381 1.00 86.38 110 LYS A N 1
ATOM 819 C CA . LYS A 1 110 ? -25.739 -5.053 22.755 1.00 86.38 110 LYS A CA 1
ATOM 820 C C . LYS A 1 110 ? -26.931 -5.984 23.001 1.00 86.38 110 LYS A C 1
ATOM 822 O O . LYS A 1 110 ? -27.741 -5.708 23.881 1.00 86.38 110 LYS A O 1
ATOM 827 N N . GLU A 1 111 ? -27.065 -7.057 22.224 1.00 85.25 111 GLU A N 1
ATOM 828 C CA . GLU A 1 111 ? -28.112 -8.065 22.428 1.00 85.25 111 GLU A CA 1
ATOM 829 C C . GLU A 1 111 ? -27.920 -8.843 23.740 1.00 85.25 111 GLU A C 1
ATOM 831 O O . GLU A 1 111 ? -28.905 -9.184 24.393 1.00 85.25 111 GLU A O 1
ATOM 836 N N . GLU A 1 112 ? -26.672 -9.086 24.148 1.00 81.62 112 GLU A N 1
ATOM 837 C CA . GLU A 1 112 ? -26.333 -9.853 25.350 1.00 81.62 112 GLU A CA 1
ATOM 838 C C . GLU A 1 112 ? -26.333 -9.010 26.637 1.00 81.62 112 GLU A C 1
ATOM 840 O O . GLU A 1 112 ? -26.939 -9.396 27.637 1.00 81.62 112 GLU A O 1
ATOM 845 N N . THR A 1 113 ? -25.658 -7.860 26.634 1.00 79.50 113 THR A N 1
ATOM 846 C CA . THR A 1 113 ? -25.445 -7.019 27.823 1.00 79.50 113 THR A CA 1
ATOM 847 C C . THR A 1 113 ? -26.413 -5.842 27.909 1.00 79.50 113 THR A C 1
ATOM 849 O O . THR A 1 113 ? -26.566 -5.251 28.977 1.00 79.50 113 THR A O 1
ATOM 852 N N . GLY A 1 114 ? -27.085 -5.494 26.807 1.00 82.88 114 GLY A N 1
ATOM 853 C CA . GLY A 1 114 ? -27.949 -4.316 26.706 1.00 82.88 114 GLY A CA 1
ATOM 854 C C . GLY A 1 114 ? -27.205 -3.000 26.451 1.00 82.88 114 GLY A C 1
ATOM 855 O O . GLY A 1 114 ? -27.858 -1.980 26.221 1.00 82.88 114 GLY A O 1
ATOM 856 N N . GLU A 1 115 ? -25.869 -3.004 26.441 1.00 81.12 115 GLU A N 1
ATOM 857 C CA . GLU A 1 115 ? -25.029 -1.818 26.250 1.00 81.12 115 GLU A CA 1
ATOM 858 C C . GLU A 1 115 ? -24.050 -2.014 25.082 1.00 81.12 115 GLU A C 1
ATOM 860 O O . GLU A 1 115 ? -23.634 -3.130 24.772 1.00 81.12 115 GLU A O 1
ATOM 865 N N . TYR A 1 116 ? -23.727 -0.925 24.381 1.00 80.62 116 TYR A N 1
ATOM 866 C CA . TYR A 1 116 ? -22.747 -0.963 23.294 1.00 80.62 116 TYR A CA 1
ATOM 867 C C . TYR A 1 116 ? -21.326 -1.108 23.854 1.00 80.62 116 TYR A C 1
ATOM 869 O O . TYR A 1 116 ? -21.049 -0.669 24.969 1.00 80.62 116 TYR A O 1
ATOM 877 N N . MET A 1 117 ? -20.409 -1.655 23.050 1.00 81.06 117 MET A N 1
ATOM 878 C CA . MET A 1 117 ? -18.988 -1.719 23.421 1.00 81.06 117 MET A CA 1
ATOM 879 C C . MET A 1 117 ? -18.413 -0.321 23.656 1.00 81.06 117 MET A C 1
ATOM 881 O O . MET A 1 117 ? -18.693 0.615 22.896 1.00 81.06 117 MET A O 1
ATOM 885 N N . SER A 1 118 ? -17.574 -0.200 24.682 1.00 84.56 118 SER A N 1
ATOM 886 C CA . SER A 1 118 ? -16.910 1.054 25.020 1.00 84.56 118 SER A CA 1
ATOM 887 C C . SER A 1 118 ? -15.897 1.465 23.934 1.00 84.56 118 SER A C 1
ATOM 889 O O . SER A 1 118 ? -15.332 0.609 23.240 1.00 84.56 118 SER A O 1
ATOM 891 N N . PRO A 1 119 ? -15.633 2.773 23.751 1.00 82.06 119 PRO A N 1
ATOM 892 C CA . PRO A 1 119 ? -14.633 3.253 22.795 1.00 82.06 119 PRO A CA 1
ATOM 893 C C . PRO A 1 119 ? -13.241 2.645 23.010 1.00 82.06 119 PRO A C 1
ATOM 895 O O . PRO A 1 119 ? -12.500 2.440 22.049 1.00 82.06 119 PRO A O 1
ATOM 898 N N . GLU A 1 120 ? -12.890 2.333 24.256 1.00 81.25 120 GLU A N 1
ATOM 899 C CA . GLU A 1 120 ? -11.627 1.712 24.642 1.00 81.25 120 GLU A CA 1
ATOM 900 C C . GLU A 1 120 ? -11.529 0.261 24.145 1.00 81.25 120 GLU A C 1
ATOM 902 O O . GLU A 1 120 ? -10.483 -0.146 23.634 1.00 81.25 120 GLU A O 1
ATOM 907 N N . GLU A 1 121 ? -12.620 -0.505 24.225 1.00 80.06 121 GLU A N 1
ATOM 908 C CA . GLU A 1 121 ? -12.695 -1.879 23.705 1.00 80.06 121 GLU A CA 1
ATOM 909 C C . GLU A 1 121 ? -12.647 -1.907 22.173 1.00 80.06 121 GLU A C 1
ATOM 911 O O . GLU A 1 121 ? -11.959 -2.740 21.580 1.00 80.06 121 GLU A O 1
ATOM 916 N N . ILE A 1 122 ? 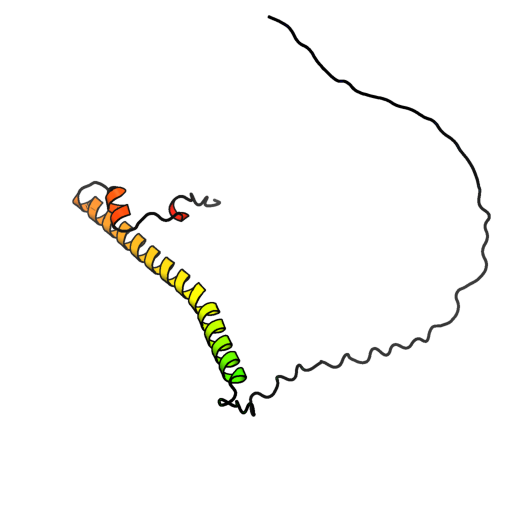-13.314 -0.953 21.520 1.00 82.38 122 ILE A N 1
ATOM 917 C CA . ILE A 1 122 ? -13.266 -0.794 20.060 1.00 82.38 122 ILE A CA 1
ATOM 918 C C . ILE A 1 122 ? -11.840 -0.436 19.610 1.00 82.38 122 ILE A C 1
ATOM 920 O O . ILE A 1 122 ? -11.321 -1.031 18.662 1.00 82.38 122 ILE A O 1
ATOM 924 N N . ALA A 1 123 ? -11.176 0.489 20.313 1.00 85.06 123 ALA A N 1
ATOM 925 C CA . ALA A 1 123 ? -9.809 0.912 20.008 1.00 85.06 123 ALA A CA 1
ATOM 926 C C . ALA A 1 123 ? -8.769 -0.205 20.208 1.00 85.06 123 ALA A C 1
ATOM 928 O O . ALA A 1 123 ? -7.742 -0.212 19.524 1.00 85.06 123 ALA A O 1
ATOM 929 N N . ALA A 1 124 ? -9.030 -1.155 21.114 1.00 84.50 124 ALA A N 1
ATOM 930 C CA . ALA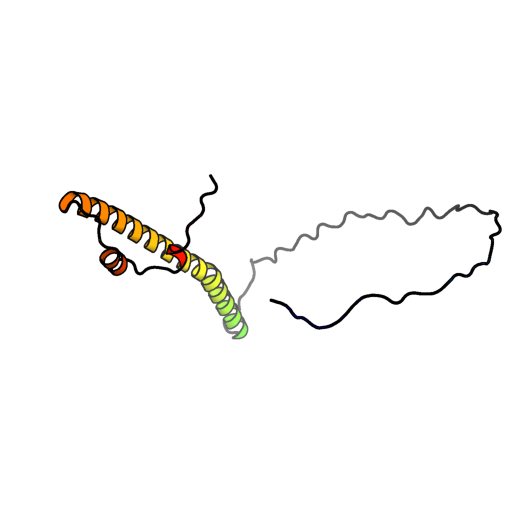 A 1 124 ? -8.179 -2.325 21.319 1.00 84.50 124 ALA A CA 1
ATOM 931 C C . ALA A 1 124 ? -8.196 -3.286 20.116 1.00 84.50 124 ALA A C 1
ATOM 933 O O . ALA A 1 124 ? -7.179 -3.907 19.809 1.00 84.50 124 ALA A O 1
ATOM 934 N N . ILE A 1 125 ? -9.328 -3.385 19.415 1.00 82.44 125 ILE A N 1
ATOM 935 C CA . ILE A 1 125 ? -9.492 -4.246 18.234 1.00 82.44 125 ILE A CA 1
ATOM 936 C C . ILE A 1 125 ? -9.014 -3.526 16.965 1.00 82.44 125 ILE A C 1
ATOM 938 O O . ILE A 1 125 ? -8.296 -4.103 16.144 1.00 82.44 125 ILE A O 1
ATOM 942 N N . ARG A 1 126 ? -9.371 -2.245 16.811 1.00 87.25 126 ARG A N 1
ATOM 943 C CA . ARG A 1 126 ? -8.938 -1.396 15.696 1.00 87.25 126 ARG A CA 1
ATOM 944 C C . ARG A 1 126 ? -8.433 -0.052 16.227 1.00 87.25 126 ARG A C 1
ATOM 946 O O . ARG A 1 126 ? -9.248 0.795 16.596 1.00 87.25 126 ARG A O 1
ATOM 953 N N . PRO A 1 127 ? -7.1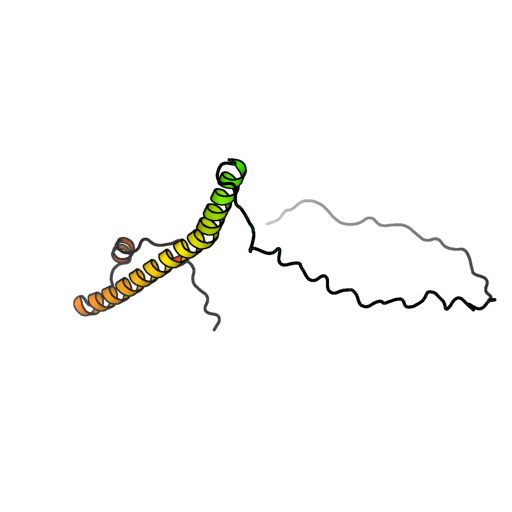09 0.194 16.208 1.00 85.19 127 PRO A N 1
ATOM 954 C CA . PRO A 1 127 ? -6.564 1.491 16.580 1.00 85.19 127 PRO A CA 1
ATOM 955 C C . PRO A 1 127 ? -7.134 2.609 15.696 1.00 85.19 127 PRO A C 1
ATOM 957 O O . PRO A 1 127 ? -7.229 2.425 14.478 1.00 85.19 127 PR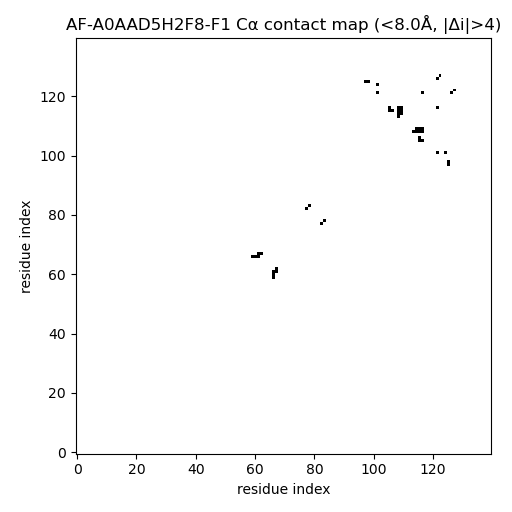O A O 1
ATOM 960 N N . PRO A 1 128 ? -7.469 3.777 16.269 1.00 83.19 128 PRO A N 1
ATOM 961 C CA . PRO A 1 128 ? -8.064 4.871 15.515 1.00 83.19 128 PRO A CA 1
ATOM 962 C C . PRO A 1 128 ? -7.093 5.403 14.457 1.00 83.19 128 PRO A C 1
ATOM 964 O O . PRO A 1 128 ? -5.937 5.724 14.756 1.00 83.19 128 PRO A O 1
ATOM 967 N N . ARG A 1 129 ? -7.569 5.542 13.216 1.00 82.25 129 ARG A N 1
ATOM 968 C CA . ARG A 1 129 ? -6.812 6.165 12.122 1.00 82.25 129 ARG A CA 1
ATOM 969 C C . ARG A 1 129 ? -7.084 7.665 12.083 1.00 82.25 129 ARG A C 1
ATOM 971 O O . ARG A 1 129 ? -8.116 8.162 12.528 1.00 82.25 129 ARG A O 1
ATOM 978 N N . TRP A 1 130 ? -6.152 8.410 11.494 1.00 81.00 130 TRP A N 1
ATOM 979 C CA . TRP A 1 130 ? -6.313 9.851 11.267 1.00 81.00 130 TRP A CA 1
ATOM 980 C C . TRP A 1 130 ? -7.513 10.182 10.356 1.00 81.00 130 TRP A C 1
ATOM 982 O O . TRP A 1 130 ? -8.058 11.279 10.441 1.00 81.00 130 TRP A O 1
ATOM 992 N N . THR A 1 131 ? -7.945 9.227 9.527 1.00 77.06 131 THR A N 1
ATOM 993 C CA . THR A 1 131 ? -9.118 9.315 8.648 1.00 77.06 131 THR A CA 1
ATOM 994 C C . THR A 1 131 ? -10.447 9.200 9.391 1.00 77.06 131 THR A C 1
ATOM 996 O O . THR A 1 131 ? -11.421 9.787 8.940 1.00 77.06 131 THR A O 1
ATOM 999 N N . ASP A 1 132 ? -10.492 8.519 10.539 1.00 79.12 132 ASP A N 1
ATOM 1000 C CA . ASP A 1 132 ? -11.741 8.248 11.272 1.00 79.12 132 ASP A CA 1
ATOM 1001 C C . ASP A 1 132 ? -12.321 9.499 11.950 1.00 79.12 132 ASP A C 1
ATOM 1003 O O . ASP A 1 132 ? -13.496 9.546 12.290 1.00 79.12 132 ASP A O 1
ATOM 1007 N N . ARG A 1 133 ? -11.493 10.529 12.163 1.00 75.69 133 ARG A N 1
ATOM 1008 C CA . ARG A 1 133 ? -11.911 11.808 12.763 1.00 75.69 133 ARG A CA 1
ATOM 1009 C C . ARG A 1 133 ? -12.522 12.772 11.750 1.00 75.69 133 ARG A C 1
ATOM 1011 O O . ARG A 1 133 ? -12.858 13.894 12.114 1.00 75.69 133 ARG A O 1
ATOM 1018 N N . ARG A 1 134 ? -12.575 12.386 10.474 1.00 72.62 134 ARG A N 1
ATOM 1019 C CA . ARG A 1 134 ? -13.158 13.212 9.422 1.00 72.62 134 ARG A CA 1
ATOM 1020 C C . ARG A 1 134 ? -14.651 12.918 9.394 1.00 72.62 134 ARG A C 1
ATOM 1022 O O . ARG A 1 134 ? -15.060 11.824 9.024 1.00 72.62 134 ARG A O 1
ATOM 1029 N N . GLU A 1 135 ? -15.444 13.897 9.798 1.00 59.62 135 GLU A N 1
ATOM 1030 C CA . GLU A 1 135 ? -16.865 13.935 9.480 1.00 59.62 135 GLU A CA 1
ATOM 1031 C C . GLU A 1 135 ? -16.994 14.067 7.957 1.00 59.62 135 GLU A C 1
ATOM 1033 O O . GLU A 1 135 ? -16.658 15.097 7.371 1.00 59.62 135 GLU A O 1
ATOM 1038 N N . PHE A 1 136 ? -17.358 12.973 7.286 1.00 54.28 136 PHE A N 1
ATOM 1039 C CA . PHE A 1 136 ? -17.759 13.048 5.889 1.00 54.28 136 PHE A CA 1
ATOM 1040 C C . PHE A 1 136 ? -19.081 13.811 5.872 1.00 54.28 136 PHE A C 1
ATOM 1042 O O . PHE A 1 136 ? -20.077 13.353 6.426 1.00 54.28 136 PHE A O 1
ATOM 1049 N N . VAL A 1 137 ? -19.051 15.026 5.329 1.00 57.78 137 VAL A N 1
ATOM 1050 C CA . VAL A 1 137 ? -20.272 15.739 4.970 1.00 57.78 137 VAL A CA 1
ATOM 1051 C C . VAL A 1 137 ? -20.827 14.989 3.768 1.00 57.78 137 VAL A C 1
ATOM 1053 O O . VAL A 1 137 ? -20.257 15.075 2.681 1.00 57.78 137 VAL A O 1
ATOM 1056 N N . ASP A 1 138 ? -21.867 14.192 3.990 1.00 55.59 138 ASP A N 1
ATOM 1057 C CA . ASP A 1 138 ? -22.712 13.723 2.901 1.00 55.59 138 ASP A CA 1
ATOM 1058 C C . ASP A 1 138 ? -23.416 14.970 2.339 1.00 55.59 138 ASP A C 1
ATOM 1060 O O . ASP A 1 138 ? -24.137 15.662 3.061 1.00 55.59 138 ASP A O 1
ATOM 1064 N N . ASP A 1 139 ? -23.124 15.323 1.085 1.00 51.06 139 ASP A N 1
ATOM 1065 C CA . ASP A 1 139 ? -23.906 16.317 0.345 1.00 51.06 139 ASP A CA 1
ATOM 1066 C C . ASP A 1 139 ? -25.276 15.677 0.040 1.00 51.06 139 ASP A C 1
ATOM 1068 O O . ASP A 1 139 ? -25.435 15.016 -0.990 1.00 51.06 139 ASP A O 1
ATOM 1072 N N . ASP A 1 140 ? -26.231 15.817 0.966 1.00 54.12 140 ASP A N 1
ATOM 1073 C CA . ASP A 1 140 ? -27.669 15.642 0.694 1.00 54.12 140 ASP A CA 1
ATOM 1074 C C . ASP A 1 140 ? -28.154 16.631 -0.388 1.00 54.12 140 ASP A C 1
ATOM 1076 O O . ASP A 1 140 ? -27.828 17.843 -0.299 1.00 54.12 140 ASP A O 1
#

Secondary structure (DSSP, 8-state):
-------------------------------------S----------------GGG----TT-HHHHHHHHHHHHHHHHHHHHHHHHHHHHHHHHHHHHHHHHHHHHHHHHHSSPPPHHHHHHHSPPPTTTT-------

Organism: NCBI:txid2649997

Solvent-accessible surface area (backbone atoms only — not comparable to full-atom values): 9716 Å² total; per-residue (Å²): 136,88,88,88,86,83,90,86,84,86,91,85,87,90,82,83,91,85,84,90,88,79,87,88,82,86,88,90,89,84,82,95,80,86,79,92,76,81,71,88,73,80,62,80,78,72,78,79,70,75,76,75,73,70,80,88,73,75,81,77,60,77,83,42,66,66,53,47,51,51,51,50,50,51,52,49,49,52,47,50,66,51,46,53,58,50,52,55,51,55,52,49,54,56,48,50,53,51,50,52,50,49,54,51,48,35,52,52,41,26,73,73,74,73,45,70,70,52,72,69,61,51,38,73,78,49,70,85,54,88,70,73,75,56,81,77,78,76,87,126